Protein AF-A0A2R6I2U4-F1 (afdb_monomer)

Sequence (162 aa):
MGGIDPSDYDVDELRDLSDGEFPDAPFEHRVREQGFLWATPSDRRRLGIQDPTPEQRRRLTTLAGLDADSLEEKPYLEALPEEDGTVRDWLEYLSGEAGYEGTLDALERYRLLGWYTEAVESDLRGYMLAVERREGEGFGALDRTDHLLSLAYVARLAAADN

Nearest PDB structures (foldseek):
  6pmj-assembly1_C  TM=2.898E-01  e=6.807E+00  Escherichia coli S88

Secondary structure (DSSP, 8-state):
-PPPPTT---HHHHHHHHS----S--HHHHHHHHS--PPPHHHHHHTT--PPPHHHHHHHHHHHT--GGGGSSS-SBSSPPTT-HHHHHHHHHHHHHTHHHHHHHHHHHHHHTTSB-HHHHHHHHHHTTTS-----S-GGG--HHHHHHHHHHHHHHHHH--

Radius of gyration: 18.39 Å; Cα contacts (8 Å, |Δi|>4): 175; chains: 1; bounding box: 46×49×41 Å

Solvent-accessible surface area (backbone atoms only — not comparable to full-atom values): 9429 Å² total; per-residue (Å²): 137,84,78,82,62,88,83,72,66,52,69,65,59,58,46,49,66,70,57,61,75,72,65,94,61,54,69,74,54,50,31,71,73,65,68,78,61,61,50,48,80,72,47,35,65,71,70,73,53,79,78,75,50,73,67,54,46,50,51,46,25,59,75,71,73,47,60,79,65,45,70,68,58,78,55,35,22,72,60,77,47,85,91,51,67,64,59,54,55,52,52,51,50,40,24,70,61,10,2,39,69,12,31,55,53,43,48,54,52,42,34,37,66,26,49,26,35,72,67,34,49,54,51,54,56,56,55,51,72,77,47,80,86,37,87,52,78,20,49,83,55,56,49,74,65,54,54,54,52,51,49,48,51,46,34,52,43,32,57,63,63,103

pLDDT: mean 77.47, std 16.57, range [38.62, 96.88]

Foldseek 3Di:
DDDDDPVPPDVVVVVVVVPPDPDPPQPVVSCVVVVDDAQDPVSCVVLVADDDDLVLLQVLCVVLVHDSCCPVDFLSEEDFDPDDPLLVVLLLVQCVQAFLQLSLVVLVVCVSNRPYDPNRSVVSVVSSVVHDGDDGPHVVSDDNVNVSVSSSSSSVRSRNVD

Mean predicted aligned error: 11.25 Å

Structure (mmCIF, N/CA/C/O backbone):
data_AF-A0A2R6I2U4-F1
#
_entry.id   AF-A0A2R6I2U4-F1
#
loop_
_atom_site.group_PDB
_atom_site.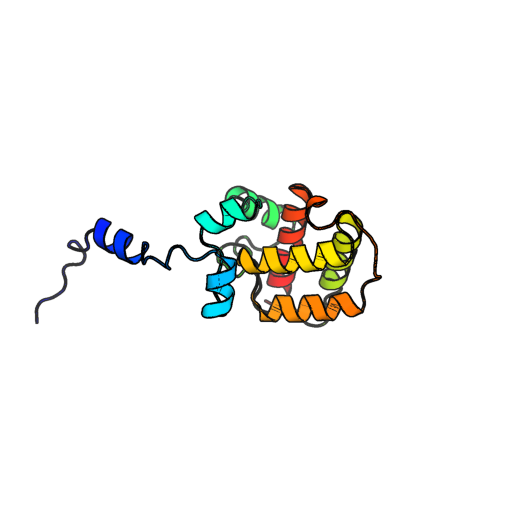id
_atom_site.type_symbol
_atom_site.label_atom_id
_atom_site.label_alt_id
_atom_site.label_comp_id
_atom_site.label_asym_id
_atom_site.label_entity_id
_atom_site.label_seq_id
_atom_site.pdbx_PDB_ins_code
_atom_site.Cartn_x
_atom_site.Cartn_y
_atom_site.Cartn_z
_atom_site.occupancy
_atom_site.B_iso_or_equiv
_atom_site.auth_seq_id
_atom_site.auth_comp_id
_atom_site.auth_asym_id
_atom_site.auth_atom_id
_atom_site.pdbx_PDB_model_num
ATOM 1 N N . MET A 1 1 ? -34.698 -32.570 22.670 1.00 38.62 1 MET A N 1
ATOM 2 C CA . MET A 1 1 ? -33.688 -31.504 22.529 1.00 38.62 1 MET A CA 1
ATOM 3 C C . MET A 1 1 ? -32.346 -32.138 22.845 1.00 38.62 1 MET A C 1
ATOM 5 O O . MET A 1 1 ? -32.062 -32.344 24.015 1.00 38.62 1 MET A O 1
ATOM 9 N N . GLY A 1 2 ? -31.618 -32.595 21.824 1.00 45.53 2 GLY A N 1
ATOM 10 C CA . GLY A 1 2 ? -30.258 -33.110 21.994 1.00 45.53 2 GLY A CA 1
ATOM 11 C C . GLY A 1 2 ? -29.303 -31.929 21.926 1.00 45.53 2 GLY A C 1
ATOM 12 O O . GLY A 1 2 ? -29.315 -31.215 20.927 1.00 45.53 2 GLY A O 1
ATOM 13 N N . GLY A 1 3 ? -28.582 -31.663 23.014 1.00 46.72 3 GLY A N 1
ATOM 14 C CA . GLY A 1 3 ? -27.509 -30.675 23.014 1.00 46.72 3 GLY A CA 1
ATOM 15 C C . GLY A 1 3 ? -26.368 -31.194 22.150 1.00 46.72 3 GLY A C 1
ATOM 16 O O . GLY A 1 3 ? -26.003 -32.360 22.272 1.00 46.72 3 GLY A O 1
ATOM 17 N N . ILE A 1 4 ? -25.857 -30.351 21.258 1.00 51.34 4 ILE A N 1
ATOM 18 C CA . ILE A 1 4 ? -24.616 -30.636 20.541 1.00 51.34 4 ILE A CA 1
ATOM 19 C C . ILE A 1 4 ? -23.493 -30.601 21.581 1.00 51.34 4 ILE A C 1
ATOM 21 O O . ILE A 1 4 ? -23.328 -29.591 22.268 1.00 51.34 4 ILE A O 1
ATOM 25 N N . ASP A 1 5 ? -22.791 -31.722 21.742 1.00 49.94 5 ASP A N 1
ATOM 26 C CA . ASP A 1 5 ? -21.585 -31.811 22.561 1.00 49.94 5 ASP A CA 1
ATOM 27 C C . ASP A 1 5 ? -20.465 -31.035 21.841 1.00 49.94 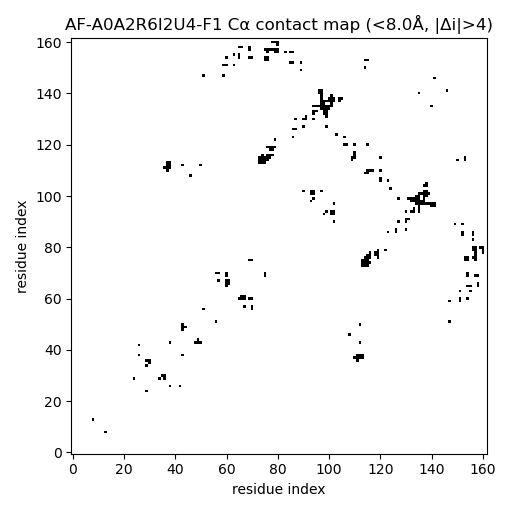5 ASP A C 1
ATOM 29 O O . ASP A 1 5 ? -20.155 -31.349 20.691 1.00 49.94 5 ASP A O 1
ATOM 33 N N . PRO A 1 6 ? -19.862 -30.003 22.458 1.00 52.25 6 PRO A N 1
ATOM 34 C CA . PRO A 1 6 ? -18.785 -29.224 21.844 1.00 52.25 6 PRO A CA 1
ATOM 35 C C . PRO A 1 6 ? -17.512 -30.032 21.549 1.00 52.25 6 PRO A C 1
ATOM 37 O O . PRO A 1 6 ? -16.617 -29.517 20.883 1.00 52.25 6 PRO A O 1
ATOM 40 N N . SER A 1 7 ? -17.409 -31.261 22.062 1.00 53.25 7 SER A N 1
ATOM 41 C CA . SER A 1 7 ? -16.224 -32.119 21.945 1.00 53.25 7 SER A CA 1
ATOM 42 C C . SER A 1 7 ? -16.299 -33.116 20.781 1.00 53.25 7 SER A C 1
ATOM 44 O O . SER A 1 7 ? -15.309 -33.792 20.520 1.00 53.25 7 SER A O 1
ATOM 46 N N . ASP A 1 8 ? -17.449 -33.207 20.103 1.00 50.53 8 ASP A N 1
ATOM 47 C CA . ASP A 1 8 ? -17.699 -34.104 18.957 1.00 50.53 8 ASP A CA 1
ATOM 48 C C . ASP A 1 8 ? -17.500 -33.401 17.599 1.00 50.53 8 ASP A C 1
ATOM 50 O O . ASP A 1 8 ? -17.794 -33.959 16.546 1.00 50.53 8 ASP A O 1
ATOM 54 N N . TYR A 1 9 ? -17.011 -32.157 17.607 1.00 54.41 9 TYR A N 1
ATOM 55 C CA . TYR A 1 9 ? -16.569 -31.500 16.381 1.00 54.41 9 TYR A CA 1
ATOM 56 C C . TYR A 1 9 ? -15.243 -32.118 15.944 1.00 54.41 9 TYR A C 1
ATOM 58 O O . TYR A 1 9 ? -14.187 -31.814 16.505 1.00 54.41 9 TYR A O 1
ATOM 66 N N . ASP A 1 10 ? -15.313 -32.997 14.948 1.00 56.00 10 ASP A N 1
ATOM 67 C CA . ASP A 1 10 ? -14.135 -33.599 14.345 1.00 56.00 10 ASP A CA 1
ATOM 68 C C . ASP A 1 10 ? -13.313 -32.507 13.640 1.00 56.00 10 ASP A C 1
ATOM 70 O O . ASP A 1 10 ? -13.818 -31.727 12.824 1.00 56.00 10 ASP A O 1
ATOM 74 N N . VAL A 1 11 ? -12.027 -32.407 13.982 1.00 56.81 11 VAL A N 1
ATOM 75 C CA . VAL A 1 11 ? -11.129 -31.374 13.434 1.00 56.81 11 VAL A CA 1
ATOM 76 C C . VAL A 1 11 ? -10.946 -31.577 11.927 1.00 56.81 11 VAL A C 1
ATOM 78 O O . VAL A 1 11 ? -10.688 -30.615 11.205 1.00 56.81 11 VAL A O 1
ATOM 81 N N . ASP A 1 12 ? -11.145 -32.807 11.447 1.00 49.62 12 ASP A N 1
ATOM 82 C CA . ASP A 1 12 ? -11.140 -33.138 10.027 1.00 49.62 12 ASP A CA 1
ATOM 83 C C . ASP A 1 12 ? -12.405 -32.641 9.293 1.00 49.62 12 ASP A C 1
ATOM 85 O O . ASP A 1 12 ? -12.275 -32.180 8.163 1.00 49.62 12 ASP A O 1
ATOM 89 N N . GLU A 1 13 ? -13.590 -32.589 9.925 1.00 51.44 13 GLU A N 1
ATOM 90 C CA . GLU A 1 13 ? -14.791 -31.955 9.329 1.00 51.44 13 GLU A CA 1
ATOM 91 C C . GLU A 1 13 ? -14.660 -30.424 9.264 1.00 51.44 13 GLU A C 1
ATOM 93 O O . GLU A 1 13 ? -15.069 -29.791 8.289 1.00 51.44 13 GLU A O 1
ATOM 98 N N . LEU A 1 14 ? -14.038 -29.800 10.273 1.00 53.00 14 LEU A N 1
ATOM 99 C CA . LEU A 1 14 ? -13.729 -28.364 10.231 1.00 53.00 14 LEU A CA 1
ATOM 100 C C . LEU 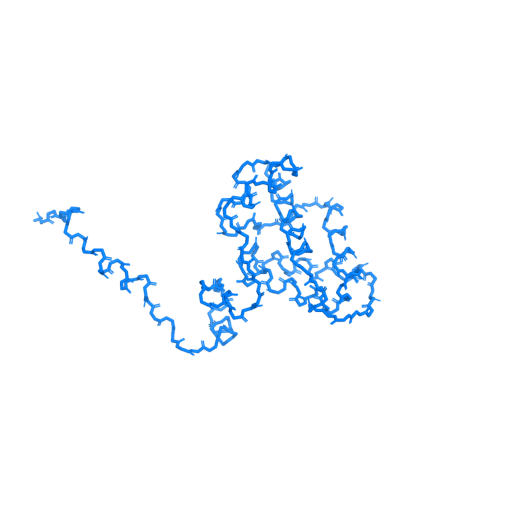A 1 14 ? -12.649 -28.040 9.187 1.00 53.00 14 LEU A C 1
ATOM 102 O O . LEU A 1 14 ? -12.653 -26.950 8.607 1.00 53.00 14 LEU A O 1
ATOM 106 N N . ARG A 1 15 ? -11.738 -28.984 8.918 1.00 54.03 15 ARG A N 1
ATOM 107 C CA . ARG A 1 15 ? -10.744 -28.868 7.848 1.00 54.03 15 ARG A CA 1
ATOM 108 C C . ARG A 1 15 ? -11.374 -29.050 6.470 1.00 54.03 15 ARG A C 1
ATOM 110 O O . ARG A 1 15 ? -11.040 -28.268 5.596 1.00 54.03 15 ARG A O 1
ATOM 117 N N . ASP A 1 16 ? -12.323 -29.968 6.315 1.00 43.09 16 ASP A N 1
ATOM 118 C CA . ASP A 1 16 ? -13.110 -30.183 5.090 1.00 43.09 16 ASP A CA 1
ATOM 119 C C . ASP A 1 16 ? -13.992 -28.965 4.742 1.00 43.09 16 ASP A C 1
ATOM 121 O O . ASP A 1 16 ? -14.049 -28.534 3.595 1.00 43.09 16 ASP A O 1
ATOM 125 N N . LEU A 1 17 ? -14.575 -28.297 5.746 1.00 48.62 17 LEU A N 1
ATOM 126 C CA . LEU A 1 17 ? -15.291 -27.022 5.561 1.00 48.62 17 LEU A CA 1
ATOM 127 C C . LEU A 1 17 ? -14.361 -25.833 5.257 1.00 48.62 17 LEU A C 1
ATOM 129 O O . LEU A 1 17 ? -14.794 -24.849 4.655 1.00 48.62 17 LEU A O 1
ATOM 133 N N . SER A 1 18 ? -13.088 -25.918 5.652 1.00 51.19 18 SER A N 1
ATOM 134 C CA . SER A 1 18 ? -12.043 -24.950 5.277 1.00 51.19 18 SER A CA 1
ATOM 135 C C . SER A 1 18 ? -11.447 -25.246 3.892 1.00 51.19 18 SER A C 1
ATOM 137 O O . SER A 1 18 ? -10.997 -24.325 3.212 1.00 51.19 18 SER A O 1
ATOM 139 N N . ASP A 1 19 ? -11.483 -26.515 3.476 1.00 46.69 19 ASP A N 1
ATOM 140 C CA . ASP A 1 19 ? -11.152 -27.048 2.148 1.00 46.69 19 ASP A CA 1
ATOM 141 C C . ASP A 1 19 ? -12.378 -27.057 1.220 1.00 46.69 19 ASP A C 1
ATOM 143 O O . ASP A 1 19 ? -12.409 -27.792 0.236 1.00 46.69 19 ASP A O 1
ATOM 147 N N . GLY A 1 20 ? -13.374 -26.200 1.491 1.00 41.38 20 GLY A N 1
ATOM 148 C CA . GLY A 1 20 ? -14.446 -25.878 0.559 1.00 41.38 20 GLY A CA 1
ATOM 149 C C . GLY A 1 20 ? -13.847 -25.503 -0.793 1.00 41.38 20 GLY A C 1
ATOM 150 O O . GLY A 1 20 ? -13.380 -24.382 -1.006 1.00 41.38 20 GLY A O 1
ATOM 151 N N . GLU A 1 21 ? -13.815 -26.499 -1.669 1.00 43.47 21 GLU A N 1
ATOM 152 C CA . GLU A 1 21 ? -13.140 -26.527 -2.949 1.00 43.47 21 GLU A CA 1
ATOM 153 C C . GLU A 1 21 ? -13.762 -25.466 -3.853 1.00 43.47 21 GLU A C 1
ATOM 155 O O . GLU A 1 21 ? -14.716 -25.697 -4.595 1.00 43.47 21 GLU A O 1
ATOM 160 N N . PHE A 1 22 ? -13.227 -24.249 -3.781 1.00 47.56 22 PHE A N 1
ATOM 161 C CA . PHE A 1 22 ? -13.359 -23.315 -4.879 1.00 47.56 22 PHE A CA 1
ATOM 162 C C . PHE A 1 22 ? -12.697 -24.009 -6.069 1.00 47.56 22 PHE A C 1
ATOM 164 O O . PHE A 1 22 ? -11.494 -24.275 -5.981 1.00 47.56 22 PHE A O 1
ATOM 171 N N . PRO A 1 23 ? -13.442 -24.313 -7.145 1.00 46.88 23 PRO A N 1
ATOM 172 C CA . PRO A 1 23 ? -12.977 -25.181 -8.219 1.00 46.88 23 PRO A CA 1
ATOM 173 C C . PRO A 1 23 ? -11.597 -24.738 -8.713 1.00 46.88 23 PRO A C 1
ATOM 175 O O . PRO A 1 23 ? -11.284 -23.546 -8.656 1.00 46.88 23 PRO A O 1
ATOM 178 N N . ASP A 1 24 ? -10.814 -25.686 -9.239 1.00 51.50 24 ASP A N 1
ATOM 179 C CA . ASP A 1 24 ? -9.482 -25.560 -9.877 1.00 51.50 24 ASP A CA 1
ATOM 180 C C . ASP A 1 24 ? -9.348 -24.463 -10.968 1.00 51.50 24 ASP A C 1
ATOM 182 O O . ASP A 1 24 ? -8.349 -24.377 -11.688 1.00 51.50 24 ASP A O 1
ATOM 186 N N . ALA A 1 25 ? -10.349 -23.603 -11.125 1.00 56.50 25 ALA A N 1
ATOM 187 C CA . ALA A 1 25 ? -10.301 -22.396 -11.916 1.00 56.50 25 ALA A CA 1
ATOM 188 C C . ALA A 1 25 ? -9.120 -21.498 -11.477 1.00 56.50 25 ALA A C 1
ATOM 190 O O . ALA A 1 25 ? -8.908 -21.276 -10.278 1.00 56.50 25 ALA A O 1
ATOM 191 N N . PRO A 1 26 ? -8.354 -20.942 -12.438 1.00 60.72 26 PRO A N 1
ATOM 192 C CA . PRO A 1 26 ? -7.309 -19.966 -12.157 1.00 60.72 26 PRO A CA 1
ATOM 193 C C . PRO A 1 26 ? -7.825 -18.851 -11.245 1.00 60.72 26 PRO A C 1
ATOM 195 O O . PRO A 1 26 ? -8.963 -18.410 -11.395 1.00 60.72 26 PRO A O 1
ATOM 198 N N . PHE A 1 27 ? -6.986 -18.365 -10.329 1.00 59.31 27 PHE A N 1
ATOM 199 C CA . PHE A 1 27 ? -7.350 -17.312 -9.375 1.00 59.31 27 PHE A CA 1
ATOM 200 C C . PHE A 1 27 ? -8.041 -16.113 -10.050 1.00 59.31 27 PHE A C 1
ATOM 202 O O . PHE A 1 27 ? -9.112 -15.694 -9.622 1.00 59.31 27 PHE A O 1
ATOM 209 N N . GLU A 1 28 ? -7.502 -15.656 -11.181 1.00 61.81 28 GLU A N 1
ATOM 210 C CA . GLU A 1 28 ? -8.076 -14.579 -11.999 1.00 61.81 28 GLU A CA 1
ATOM 211 C C . GLU A 1 28 ? -9.497 -14.874 -12.512 1.00 61.81 28 GLU A C 1
ATOM 213 O O . GLU A 1 28 ? -10.302 -13.963 -12.690 1.00 61.81 28 GLU A O 1
ATOM 218 N N . HIS A 1 29 ? -9.823 -16.144 -12.767 1.00 60.84 29 HIS A N 1
ATOM 219 C CA . HIS A 1 29 ? -11.158 -16.569 -13.187 1.00 60.84 29 HIS A CA 1
ATOM 220 C C . HIS A 1 29 ? -12.145 -16.499 -12.020 1.00 60.84 29 HIS A C 1
ATOM 222 O O . HIS A 1 29 ? -13.239 -15.964 -12.171 1.00 60.84 29 HIS A O 1
ATOM 228 N N . ARG A 1 30 ? -11.726 -16.947 -10.831 1.00 62.38 30 ARG A N 1
ATOM 229 C CA . ARG A 1 30 ? -12.562 -16.912 -9.621 1.00 62.38 30 ARG A CA 1
ATOM 230 C C . ARG A 1 30 ? -12.857 -15.486 -9.164 1.00 62.38 30 ARG A C 1
ATOM 232 O O . ARG A 1 30 ? -13.991 -15.187 -8.801 1.00 62.38 30 ARG A O 1
ATOM 239 N N . VAL A 1 31 ? -11.864 -14.597 -9.243 1.00 62.72 31 VAL A N 1
ATOM 240 C CA . VAL A 1 31 ? -12.039 -13.163 -8.957 1.00 62.72 31 VAL A CA 1
ATOM 241 C C . VAL A 1 31 ? -13.051 -12.534 -9.922 1.00 62.72 31 VAL A C 1
ATOM 243 O O . VAL A 1 31 ? -13.922 -11.795 -9.477 1.00 62.72 31 VAL A O 1
ATOM 246 N N . ARG A 1 32 ? -13.017 -12.876 -11.221 1.00 55.84 32 ARG A N 1
ATOM 247 C CA . ARG A 1 32 ? -14.023 -12.395 -12.191 1.00 55.84 32 ARG A CA 1
ATOM 248 C C . ARG A 1 32 ? -15.435 -12.913 -11.919 1.00 55.84 32 ARG A C 1
ATOM 250 O O . ARG A 1 32 ? -16.389 -12.192 -12.184 1.00 55.84 32 ARG A O 1
ATOM 257 N N . GLU A 1 33 ? -15.577 -14.149 -11.447 1.00 54.44 33 GLU A N 1
ATOM 258 C CA . GLU A 1 33 ? -16.890 -14.776 -11.244 1.00 54.44 33 GLU A CA 1
ATOM 259 C C . GLU A 1 33 ? -17.564 -14.372 -9.930 1.00 54.44 33 GLU A C 1
ATOM 261 O O . GLU A 1 33 ? -18.784 -14.231 -9.894 1.00 54.44 33 GLU A O 1
ATOM 266 N N . GLN A 1 34 ? -16.792 -14.187 -8.857 1.00 55.00 34 GLN A N 1
ATOM 267 C CA . GLN A 1 34 ? -17.336 -13.902 -7.524 1.00 55.00 34 GLN A CA 1
ATOM 268 C C . GLN A 1 34 ? -17.139 -12.448 -7.076 1.00 55.00 34 GLN A C 1
ATOM 270 O O . GLN A 1 34 ? -17.662 -12.054 -6.036 1.00 55.00 34 GLN A O 1
ATOM 275 N N . GLY A 1 35 ? -16.408 -11.639 -7.850 1.00 52.34 35 GLY A N 1
ATOM 276 C CA . GLY A 1 35 ? -16.108 -10.235 -7.560 1.00 52.34 35 GLY A CA 1
ATOM 277 C C . GLY A 1 35 ? -15.069 -10.067 -6.449 1.00 52.34 35 GLY A C 1
ATOM 278 O O . GLY A 1 35 ? -14.002 -9.501 -6.676 1.00 52.34 35 GLY A O 1
ATOM 279 N 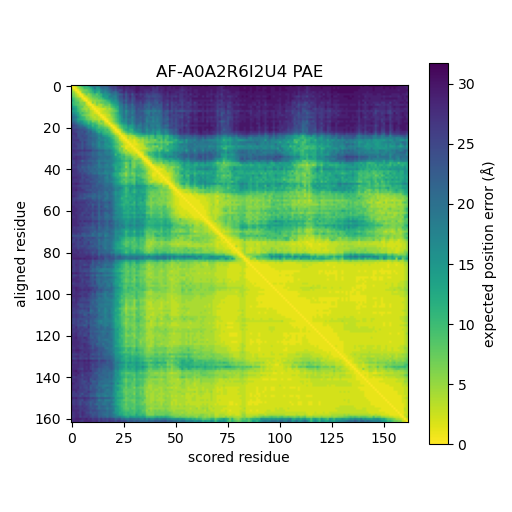N . PHE A 1 36 ? -15.335 -10.622 -5.263 1.00 50.97 36 PHE A N 1
ATOM 280 C CA . PHE A 1 36 ? -14.510 -10.432 -4.072 1.00 50.97 36 PHE A CA 1
ATOM 281 C C . PHE A 1 36 ? -14.020 -11.755 -3.481 1.00 50.97 36 PHE A C 1
ATOM 283 O O . PHE A 1 36 ? -14.736 -12.446 -2.759 1.00 50.97 36 PHE A O 1
ATOM 290 N N . LEU A 1 37 ? -12.761 -12.085 -3.769 1.00 61.31 37 LEU A N 1
ATOM 291 C CA . LEU A 1 37 ? -12.023 -13.167 -3.125 1.00 61.31 37 LEU A CA 1
ATOM 292 C C . LEU A 1 37 ? -10.594 -12.694 -2.869 1.00 61.31 37 LEU A C 1
ATOM 294 O O . LEU A 1 37 ? -9.885 -12.308 -3.799 1.00 61.31 37 LEU A O 1
ATOM 298 N N . TRP A 1 38 ? -10.150 -12.753 -1.616 1.00 68.31 38 TRP A N 1
ATOM 299 C CA . TRP A 1 38 ? -8.729 -12.608 -1.318 1.00 68.31 38 TRP A CA 1
ATOM 300 C C . TRP A 1 38 ? -7.985 -13.853 -1.788 1.00 68.31 38 TRP A C 1
ATOM 302 O O . TRP A 1 38 ? -8.493 -14.971 -1.690 1.00 68.31 38 TRP A O 1
ATOM 312 N N . ALA A 1 39 ? -6.751 -13.671 -2.251 1.00 69.75 39 ALA A N 1
ATOM 313 C CA . ALA A 1 39 ? -5.873 -14.773 -2.600 1.00 69.75 39 ALA A CA 1
ATOM 314 C C . ALA A 1 39 ? -5.772 -15.752 -1.422 1.00 69.75 39 ALA A C 1
ATOM 316 O O . ALA A 1 39 ? -5.388 -15.372 -0.305 1.00 69.75 39 ALA A O 1
ATOM 317 N N . THR A 1 40 ? -6.084 -17.023 -1.679 1.00 67.31 40 THR A N 1
ATOM 318 C CA . THR A 1 40 ? -5.821 -18.118 -0.736 1.00 67.31 40 THR A CA 1
ATOM 319 C C . THR A 1 40 ? -4.308 -18.265 -0.523 1.00 67.31 40 THR A C 1
ATOM 321 O O . THR A 1 40 ? -3.526 -17.822 -1.369 1.00 67.31 40 THR A O 1
ATOM 324 N N . PRO A 1 41 ? -3.830 -18.918 0.553 1.00 58.94 41 PRO A N 1
ATOM 325 C CA . PRO A 1 41 ? -2.396 -19.170 0.740 1.00 58.94 41 PRO A CA 1
ATOM 326 C C . PRO A 1 41 ? -1.704 -19.803 -0.486 1.00 58.94 41 PRO A C 1
ATOM 328 O O . PRO A 1 41 ? -0.545 -19.495 -0.778 1.00 58.94 41 PRO A O 1
ATOM 331 N N . SER A 1 42 ? -2.422 -20.642 -1.240 1.00 65.12 42 SER A N 1
ATOM 332 C CA . SER A 1 42 ? -1.956 -21.252 -2.492 1.00 65.12 42 SER A CA 1
ATOM 333 C C . SER A 1 42 ? -1.862 -20.252 -3.650 1.00 65.12 42 SER A C 1
ATOM 335 O O . SER A 1 42 ? -0.885 -20.283 -4.401 1.00 65.12 42 SER A O 1
ATOM 337 N N . ASP A 1 43 ? -2.821 -19.331 -3.772 1.00 67.50 43 ASP A N 1
ATOM 338 C CA . ASP A 1 43 ? -2.809 -18.265 -4.784 1.00 67.50 43 ASP A CA 1
ATOM 339 C C . ASP A 1 43 ? -1.669 -17.271 -4.532 1.00 67.50 43 ASP A C 1
ATOM 341 O O . ASP A 1 43 ? -0.953 -16.894 -5.459 1.00 67.50 43 ASP A O 1
ATOM 345 N N . ARG A 1 44 ? -1.408 -16.926 -3.264 1.00 68.12 44 ARG A N 1
ATOM 346 C CA . ARG A 1 44 ? -0.304 -16.025 -2.878 1.00 68.12 44 ARG A CA 1
ATOM 347 C C . ARG A 1 44 ? 1.056 -16.563 -3.305 1.00 68.12 44 ARG A C 1
ATOM 349 O O . ARG A 1 44 ? 1.889 -15.818 -3.812 1.00 68.12 44 ARG A O 1
ATOM 356 N N . ARG A 1 45 ? 1.263 -17.881 -3.188 1.00 64.38 45 ARG A N 1
ATOM 357 C CA . ARG A 1 45 ? 2.486 -18.538 -3.674 1.00 64.38 45 ARG A CA 1
ATOM 358 C C . ARG A 1 45 ? 2.656 -18.390 -5.192 1.00 64.38 45 ARG A C 1
ATOM 360 O O . ARG A 1 45 ? 3.789 -18.310 -5.656 1.00 64.38 45 ARG A O 1
ATOM 367 N N . ARG A 1 46 ? 1.560 -18.350 -5.958 1.00 66.38 46 ARG A N 1
ATOM 368 C CA . ARG A 1 46 ? 1.574 -18.183 -7.424 1.00 66.38 46 ARG A CA 1
ATOM 369 C C . ARG A 1 46 ? 1.788 -16.731 -7.854 1.00 66.38 46 ARG A C 1
ATOM 371 O O . ARG A 1 46 ? 2.408 -16.510 -8.885 1.00 66.38 46 ARG A O 1
ATOM 378 N N . LEU A 1 47 ? 1.335 -15.763 -7.054 1.00 65.56 47 LE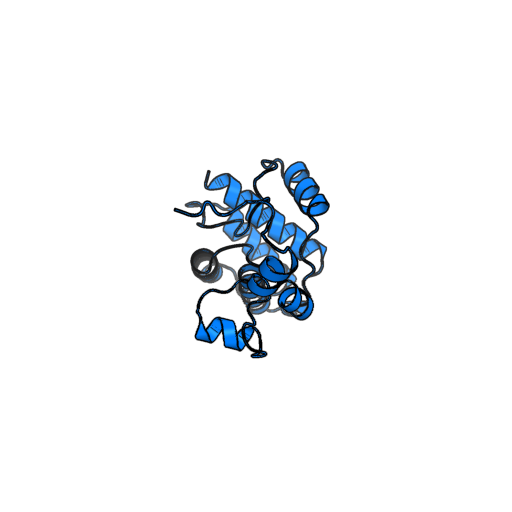U A N 1
ATOM 379 C CA . LEU A 1 47 ? 1.529 -14.329 -7.307 1.00 65.56 47 LEU A CA 1
ATOM 380 C C . LEU A 1 47 ? 2.989 -13.869 -7.143 1.00 65.56 47 LEU A C 1
ATOM 382 O O . LEU A 1 47 ? 3.313 -12.743 -7.502 1.00 65.56 47 LEU A O 1
ATOM 386 N N . GLY A 1 48 ? 3.873 -14.718 -6.604 1.00 64.19 48 GLY A N 1
ATOM 387 C CA . GLY A 1 48 ? 5.300 -14.411 -6.452 1.00 64.19 48 GLY A CA 1
ATOM 388 C C . GLY A 1 48 ? 5.620 -13.439 -5.312 1.00 64.19 48 GLY A C 1
ATOM 389 O O . GLY A 1 48 ? 6.791 -13.162 -5.068 1.00 64.19 48 GLY A O 1
ATOM 390 N N . ILE A 1 49 ? 4.609 -12.979 -4.572 1.00 65.31 49 ILE A N 1
ATOM 391 C CA . ILE A 1 49 ? 4.770 -12.091 -3.421 1.00 65.31 49 ILE A CA 1
ATOM 392 C C . ILE A 1 49 ? 4.677 -12.926 -2.145 1.00 65.31 49 ILE A C 1
ATOM 394 O O . ILE A 1 49 ? 3.665 -13.575 -1.869 1.00 65.31 49 ILE A O 1
ATOM 398 N N . GLN A 1 50 ? 5.741 -12.916 -1.344 1.00 66.44 50 GLN A N 1
ATOM 399 C CA . GLN A 1 50 ? 5.709 -13.535 -0.023 1.00 66.44 50 GLN A CA 1
ATOM 400 C C . GLN A 1 50 ? 4.994 -12.603 0.951 1.00 66.44 50 GLN A C 1
ATOM 402 O O . GLN A 1 50 ? 5.512 -11.535 1.274 1.00 66.44 50 GLN A O 1
ATOM 407 N N . ASP A 1 51 ? 3.828 -13.031 1.440 1.00 67.06 51 ASP A N 1
ATOM 408 C CA . ASP A 1 51 ? 3.141 -12.347 2.536 1.00 67.06 51 ASP A CA 1
ATOM 409 C C . ASP A 1 51 ? 4.122 -12.184 3.719 1.00 67.06 51 ASP A C 1
ATOM 411 O O . ASP A 1 51 ? 4.731 -13.175 4.149 1.00 67.06 51 ASP A O 1
ATOM 415 N N . PRO A 1 52 ? 4.301 -10.967 4.258 1.00 73.50 52 PRO A N 1
ATOM 416 C CA . PRO A 1 52 ? 5.197 -10.762 5.384 1.00 73.50 52 PRO A CA 1
ATOM 417 C C . PRO A 1 52 ? 4.724 -11.545 6.606 1.00 73.50 52 PRO A C 1
ATOM 419 O O . PRO A 1 52 ? 3.533 -11.567 6.946 1.00 73.50 52 PRO A O 1
ATOM 422 N N . THR A 1 53 ? 5.679 -12.191 7.280 1.00 79.38 53 THR A N 1
ATOM 423 C CA . THR A 1 53 ? 5.388 -13.009 8.461 1.00 79.38 53 THR A CA 1
ATOM 424 C C . THR A 1 53 ? 4.815 -12.144 9.589 1.00 79.38 53 THR A C 1
ATOM 426 O O . THR A 1 53 ? 5.091 -10.942 9.639 1.00 79.38 53 THR A O 1
ATOM 429 N N . PRO A 1 54 ? 4.062 -12.719 10.545 1.00 77.50 54 PRO A N 1
ATOM 430 C CA . PRO A 1 54 ? 3.552 -11.963 11.692 1.00 77.50 54 PRO A CA 1
ATOM 431 C C . PRO A 1 54 ? 4.647 -11.196 12.450 1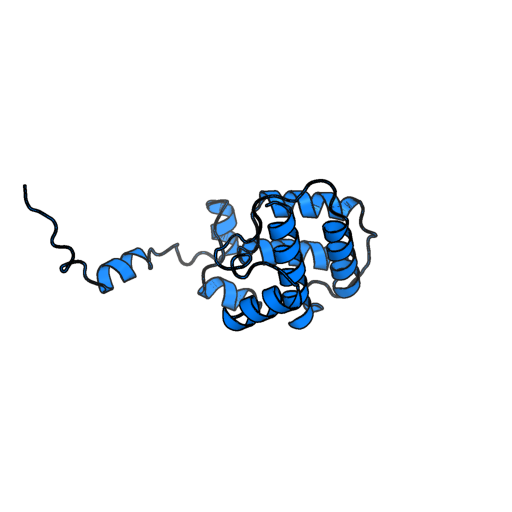.00 77.50 54 PRO A C 1
ATOM 433 O O . PRO A 1 54 ? 4.436 -10.066 12.878 1.00 77.50 54 PRO A O 1
ATOM 436 N N . GLU A 1 55 ? 5.848 -11.770 12.560 1.00 79.62 55 GLU A N 1
ATOM 437 C CA . GLU A 1 55 ? 7.001 -11.096 13.161 1.00 79.62 55 GLU A CA 1
ATOM 438 C C . GLU A 1 55 ? 7.467 -9.890 12.330 1.00 79.62 55 GLU A C 1
ATOM 440 O O . GLU A 1 55 ? 7.769 -8.837 12.887 1.00 79.62 55 GLU A O 1
ATOM 445 N N . GLN A 1 56 ? 7.498 -10.015 11.000 1.00 80.00 56 GLN A N 1
ATOM 446 C CA . GLN A 1 56 ? 7.839 -8.903 10.112 1.00 80.00 56 GLN A CA 1
ATOM 447 C C . GLN A 1 56 ? 6.811 -7.778 10.198 1.00 80.00 56 GLN A C 1
ATOM 449 O O . GLN A 1 56 ? 7.211 -6.621 10.279 1.00 80.00 56 GLN A O 1
ATOM 454 N N . ARG A 1 57 ? 5.514 -8.108 10.256 1.00 82.25 57 ARG A N 1
ATOM 455 C CA . ARG A 1 57 ? 4.447 -7.113 10.438 1.00 82.25 57 ARG A CA 1
ATOM 456 C C . ARG A 1 57 ? 4.597 -6.374 11.768 1.00 82.25 57 ARG A C 1
ATOM 458 O O . ARG A 1 57 ? 4.623 -5.151 11.766 1.00 82.25 57 ARG A O 1
ATOM 465 N N . ARG A 1 58 ? 4.836 -7.093 12.874 1.00 80.12 58 ARG A N 1
ATOM 466 C CA . ARG A 1 58 ? 5.098 -6.487 14.197 1.00 80.12 58 ARG A CA 1
ATOM 467 C C . ARG A 1 58 ? 6.332 -5.583 14.214 1.00 80.12 58 ARG A C 1
ATOM 469 O O . ARG A 1 58 ? 6.331 -4.537 14.858 1.00 80.12 58 ARG A O 1
ATOM 476 N N . ARG A 1 59 ? 7.409 -5.974 13.524 1.00 80.50 59 ARG A N 1
ATOM 477 C CA . ARG A 1 59 ? 8.607 -5.126 13.401 1.00 80.50 59 ARG A CA 1
ATOM 478 C C . ARG A 1 59 ? 8.322 -3.872 12.577 1.00 80.50 59 ARG A C 1
ATOM 480 O O . ARG A 1 59 ? 8.778 -2.803 12.964 1.00 80.50 59 ARG A O 1
ATOM 487 N N . LEU A 1 60 ? 7.579 -3.998 11.476 1.00 81.81 60 LEU A N 1
ATOM 488 C CA . LEU A 1 60 ? 7.184 -2.868 10.634 1.00 81.81 60 LEU A CA 1
ATOM 489 C C . LEU A 1 60 ? 6.330 -1.861 11.407 1.00 81.81 60 LEU A C 1
ATOM 491 O O . LEU A 1 60 ? 6.679 -0.686 11.406 1.00 81.81 60 LEU A O 1
ATOM 495 N N . THR A 1 61 ? 5.287 -2.308 12.115 1.00 79.75 61 THR A N 1
ATOM 496 C CA . THR A 1 61 ? 4.441 -1.409 12.922 1.00 79.75 61 THR A CA 1
ATOM 497 C C . THR A 1 61 ? 5.255 -0.700 14.000 1.00 79.75 61 THR A C 1
ATOM 499 O O . THR A 1 61 ? 5.182 0.519 14.117 1.00 79.75 61 THR A O 1
ATOM 502 N N . THR A 1 62 ? 6.141 -1.424 14.694 1.00 82.88 62 THR A N 1
ATOM 503 C CA . THR A 1 62 ? 7.048 -0.833 15.695 1.00 82.88 62 THR A CA 1
ATOM 504 C C . THR A 1 62 ? 7.959 0.242 15.091 1.00 82.88 62 THR A C 1
ATOM 506 O O . THR A 1 62 ? 8.106 1.318 15.665 1.00 82.88 62 THR A O 1
ATOM 509 N N . LEU A 1 63 ? 8.587 -0.031 13.941 1.00 79.25 63 LEU A N 1
ATOM 510 C CA . LEU A 1 63 ? 9.494 0.916 13.278 1.00 79.25 63 LEU A CA 1
ATOM 511 C C . LEU A 1 63 ? 8.760 2.137 12.718 1.00 79.25 63 LEU A C 1
ATOM 513 O O . LEU A 1 63 ? 9.306 3.237 12.741 1.00 79.25 63 LEU A O 1
ATOM 517 N N . ALA A 1 64 ? 7.537 1.942 12.228 1.00 72.25 64 ALA A N 1
ATOM 518 C CA . ALA A 1 64 ? 6.684 3.003 11.712 1.00 72.25 64 ALA A CA 1
ATOM 519 C C . ALA A 1 64 ? 5.980 3.809 12.823 1.00 72.25 64 ALA A C 1
ATOM 521 O O . ALA A 1 64 ? 5.362 4.829 12.523 1.00 72.25 64 ALA A O 1
ATOM 522 N N . GLY A 1 65 ? 6.086 3.382 14.089 1.00 77.44 65 GLY A N 1
ATOM 523 C CA . GLY A 1 65 ? 5.418 4.019 15.227 1.00 77.44 65 GLY A CA 1
ATOM 524 C C . GLY A 1 65 ? 3.897 3.847 15.219 1.00 77.44 65 GLY A C 1
ATOM 525 O O . GLY A 1 65 ? 3.194 4.727 15.703 1.00 77.44 65 GLY A O 1
ATOM 526 N N . LEU A 1 66 ? 3.410 2.752 14.634 1.00 78.12 66 LEU A N 1
ATOM 527 C CA . LEU A 1 66 ? 1.992 2.413 14.511 1.00 78.12 66 LEU A CA 1
ATOM 528 C C . LEU A 1 66 ? 1.558 1.468 15.634 1.00 78.12 66 LEU A C 1
ATOM 530 O O . LEU A 1 66 ? 2.395 0.796 16.249 1.00 78.12 66 LEU A O 1
ATOM 534 N N . ASP A 1 67 ? 0.249 1.373 15.855 1.00 75.00 67 ASP A N 1
ATOM 535 C CA . ASP A 1 67 ? -0.310 0.414 16.800 1.00 75.00 67 ASP A CA 1
ATOM 536 C C . ASP A 1 67 ? 0.006 -1.029 16.381 1.00 75.00 67 ASP A C 1
ATOM 538 O O . ASP A 1 67 ? 0.122 -1.372 15.199 1.00 75.00 67 ASP A O 1
ATOM 542 N N . ALA A 1 68 ? 0.182 -1.902 17.377 1.00 68.81 68 ALA A N 1
ATOM 543 C CA . ALA A 1 68 ? 0.528 -3.304 17.139 1.00 68.81 68 ALA A CA 1
ATOM 544 C C . ALA A 1 68 ? -0.551 -4.040 16.324 1.00 68.81 68 ALA A C 1
ATOM 546 O O . ALA A 1 68 ? -0.224 -4.979 15.591 1.00 68.81 68 ALA A O 1
ATOM 547 N N . ASP A 1 69 ? -1.787 -3.552 16.419 1.00 70.12 69 ASP A N 1
ATOM 548 C CA . ASP A 1 69 ? -2.983 -4.177 15.868 1.00 70.12 69 ASP A CA 1
ATOM 549 C C . ASP A 1 69 ? -3.275 -3.705 14.429 1.00 70.12 69 ASP A C 1
ATOM 551 O O . ASP A 1 69 ? -4.035 -4.351 13.712 1.00 70.12 69 ASP A O 1
ATOM 555 N N . SER A 1 70 ? -2.590 -2.658 13.932 1.00 72.56 70 SER A N 1
ATOM 556 C CA . SER A 1 70 ? -2.812 -2.089 12.586 1.00 72.56 70 SER A CA 1
ATOM 557 C C . SER A 1 70 ? -2.573 -3.073 11.428 1.00 72.56 70 SER A C 1
ATOM 559 O O . SER A 1 70 ? -2.937 -2.785 10.294 1.00 72.56 70 SER A O 1
ATOM 561 N N . LEU A 1 71 ? -1.927 -4.219 11.680 1.00 81.94 71 LEU A N 1
ATOM 562 C CA . LEU A 1 71 ? -1.669 -5.282 10.697 1.00 81.94 71 LEU A CA 1
ATOM 563 C C . LEU A 1 71 ? -2.051 -6.687 11.217 1.00 81.94 71 LEU A C 1
ATOM 565 O O . LEU A 1 71 ? -1.456 -7.697 10.791 1.00 81.94 71 LEU A O 1
ATOM 569 N N . GLU A 1 72 ? -2.992 -6.774 12.163 1.00 75.38 72 GLU A N 1
ATOM 570 C CA . GLU A 1 72 ? -3.453 -8.056 12.712 1.00 75.38 72 GLU A CA 1
ATOM 571 C C . GLU A 1 72 ? -4.384 -8.801 11.753 1.00 75.38 72 GLU A C 1
ATOM 573 O O . GLU A 1 72 ? -4.048 -9.920 11.343 1.00 75.38 72 GLU A O 1
ATOM 578 N N . GLU A 1 73 ? -5.481 -8.172 11.330 1.00 78.12 73 GLU A N 1
ATOM 579 C CA . GLU A 1 73 ? -6.502 -8.780 10.470 1.00 78.12 73 GLU A CA 1
ATOM 580 C C . GLU A 1 73 ? -6.572 -8.098 9.100 1.00 78.12 73 GLU A C 1
ATOM 582 O O . GLU A 1 73 ? -6.348 -6.900 8.968 1.00 78.12 73 GLU A O 1
ATOM 587 N N . LYS A 1 74 ? -6.813 -8.896 8.053 1.00 80.31 74 LYS A N 1
ATOM 588 C CA . LYS A 1 74 ? -7.002 -8.403 6.682 1.00 80.31 74 LYS A CA 1
ATOM 589 C C . LYS A 1 74 ? -8.505 -8.202 6.418 1.00 80.31 74 LYS A C 1
ATOM 591 O O . LYS A 1 74 ? -9.272 -9.070 6.834 1.00 80.31 74 LYS A O 1
ATOM 596 N N . PRO A 1 75 ? -8.912 -7.183 5.638 1.00 82.56 75 PRO A N 1
ATOM 597 C CA . PRO A 1 75 ? -8.069 -6.164 5.004 1.00 82.56 75 PRO A CA 1
ATOM 598 C C . PRO A 1 75 ? -7.463 -5.193 6.022 1.00 82.56 75 PRO A C 1
ATOM 600 O O . PRO A 1 75 ? -8.097 -4.855 7.007 1.00 82.56 75 PRO A O 1
ATOM 603 N N . TYR A 1 76 ? -6.229 -4.746 5.779 1.00 84.69 76 TYR A N 1
ATOM 604 C CA . TYR A 1 76 ? -5.566 -3.800 6.683 1.00 84.69 76 TYR A CA 1
ATOM 605 C C . TYR A 1 76 ? -6.110 -2.379 6.537 1.00 84.69 76 TYR A C 1
ATOM 607 O O . TYR A 1 76 ? -6.001 -1.590 7.462 1.00 84.69 76 TYR A O 1
ATOM 615 N N . LEU A 1 77 ? -6.655 -2.049 5.366 1.00 88.00 77 LEU A N 1
ATOM 616 C CA . LEU A 1 77 ? -7.151 -0.722 5.025 1.00 88.00 77 LEU A CA 1
ATOM 617 C C . LEU A 1 77 ? -8.481 -0.856 4.278 1.00 88.00 77 LEU A C 1
ATOM 619 O O . LEU A 1 77 ? -8.547 -1.452 3.196 1.00 88.00 77 LEU A O 1
ATOM 623 N N . GLU A 1 78 ? -9.545 -0.328 4.876 1.00 89.31 78 GLU A N 1
ATOM 624 C CA . GLU A 1 78 ? -10.913 -0.450 4.359 1.00 89.31 78 GLU A CA 1
ATOM 625 C C . GLU A 1 78 ? -11.400 0.800 3.627 1.00 89.31 78 GLU A C 1
ATOM 627 O O . GLU A 1 78 ? -12.156 0.668 2.660 1.00 89.31 78 GLU A O 1
ATOM 632 N N . ALA A 1 79 ? -10.910 1.971 4.031 1.00 89.38 79 ALA A N 1
ATOM 633 C CA . ALA A 1 79 ? -11.154 3.268 3.415 1.00 89.38 79 ALA A CA 1
ATOM 634 C C . ALA A 1 79 ? -9.850 4.079 3.370 1.00 89.38 79 ALA A C 1
ATOM 636 O O . ALA A 1 79 ? -8.944 3.843 4.166 1.00 89.38 79 ALA A O 1
ATOM 637 N N . LEU A 1 80 ? -9.729 5.009 2.418 1.00 89.00 80 LEU A N 1
ATOM 638 C CA . LEU A 1 80 ? -8.630 5.973 2.436 1.00 89.00 80 LEU A CA 1
ATOM 639 C C . LEU A 1 80 ? -8.995 7.159 3.337 1.00 89.00 80 LEU A C 1
ATOM 641 O O . LEU A 1 80 ? -10.093 7.698 3.183 1.00 89.00 80 LEU A O 1
ATOM 645 N N . PRO A 1 81 ? -8.073 7.619 4.200 1.00 85.56 81 PRO A N 1
ATOM 646 C CA . PRO A 1 81 ? -8.280 8.848 4.953 1.00 85.56 81 PRO A CA 1
ATOM 647 C C . PRO A 1 81 ? -8.402 10.052 4.004 1.00 85.56 81 PRO A C 1
ATOM 649 O O . PRO A 1 81 ? -7.713 10.135 2.979 1.00 85.56 81 PRO A O 1
ATOM 652 N N . GLU A 1 82 ? -9.270 11.008 4.348 1.00 77.06 82 GLU A N 1
ATOM 653 C CA . GLU A 1 82 ? -9.427 12.244 3.575 1.00 77.06 82 GLU A CA 1
ATOM 654 C C . GLU A 1 82 ? -8.134 13.085 3.610 1.00 77.06 82 GLU A C 1
ATOM 656 O O . GLU A 1 82 ? -7.566 13.341 4.668 1.00 77.06 82 GLU A O 1
ATOM 661 N N . GLU A 1 83 ? -7.687 13.548 2.437 1.00 64.38 83 GLU A N 1
ATOM 662 C CA . GLU A 1 83 ? -6.550 14.470 2.263 1.00 64.38 83 GLU A CA 1
ATOM 663 C C . GLU A 1 83 ? -5.215 14.048 2.915 1.00 64.38 83 GLU A C 1
ATOM 665 O O . GLU A 1 83 ? -4.487 14.882 3.459 1.00 64.38 83 GLU A O 1
ATOM 670 N N . ASP A 1 84 ? -4.814 12.779 2.793 1.00 71.00 84 ASP A N 1
ATOM 671 C CA . ASP A 1 84 ? -3.479 12.359 3.233 1.00 71.00 84 ASP A CA 1
ATOM 672 C C . ASP A 1 84 ? -2.427 12.468 2.109 1.00 71.00 84 ASP A C 1
ATOM 674 O O . ASP A 1 84 ? -2.430 11.719 1.126 1.00 71.00 84 ASP A O 1
ATOM 678 N N . GLY A 1 85 ? -1.462 13.382 2.280 1.00 83.81 85 GLY A N 1
ATOM 679 C CA . GLY A 1 85 ? -0.283 13.494 1.410 1.00 83.81 85 GLY A CA 1
ATOM 680 C C . GLY A 1 85 ? 0.523 12.191 1.307 1.00 83.81 85 GLY A C 1
ATOM 681 O O . GLY A 1 85 ? 1.153 11.947 0.280 1.00 83.81 85 GLY A O 1
ATOM 682 N N . THR A 1 86 ? 0.414 11.316 2.311 1.00 90.06 86 THR A N 1
ATOM 683 C CA . THR A 1 86 ? 1.014 9.977 2.352 1.00 90.06 86 THR A CA 1
ATOM 684 C C . THR A 1 86 ? 0.574 9.110 1.170 1.00 90.06 86 THR A C 1
ATOM 686 O O . THR A 1 86 ? 1.397 8.364 0.642 1.00 90.06 86 THR A O 1
ATOM 689 N N . VAL A 1 87 ? -0.687 9.211 0.717 1.00 93.25 87 VAL A N 1
ATOM 690 C CA . VAL A 1 87 ? -1.174 8.442 -0.446 1.00 93.25 87 VAL A CA 1
ATOM 691 C C . VAL A 1 87 ? -0.380 8.818 -1.690 1.00 93.25 87 VAL A C 1
ATOM 693 O O . VAL A 1 87 ? 0.118 7.949 -2.404 1.00 93.25 87 VAL A O 1
ATOM 696 N N . ARG A 1 88 ? -0.222 10.122 -1.937 1.00 92.19 88 ARG A N 1
ATOM 697 C CA . ARG A 1 88 ? 0.537 10.611 -3.090 1.00 92.19 88 ARG A CA 1
ATOM 698 C C . ARG A 1 88 ? 2.005 10.214 -2.985 1.00 92.19 88 ARG A C 1
ATOM 700 O O . ARG A 1 88 ? 2.538 9.689 -3.955 1.00 92.19 88 ARG A O 1
ATOM 707 N N . ASP A 1 89 ? 2.627 10.420 -1.827 1.00 93.38 89 ASP A N 1
ATOM 708 C CA . ASP A 1 89 ? 4.042 10.097 -1.618 1.00 93.38 89 ASP A CA 1
ATOM 709 C C . ASP A 1 89 ? 4.314 8.603 -1.874 1.00 93.38 89 ASP A C 1
ATOM 711 O O . ASP A 1 89 ? 5.302 8.245 -2.517 1.00 93.38 89 ASP A O 1
ATOM 715 N N . TRP A 1 90 ? 3.405 7.726 -1.435 1.00 95.94 90 TRP A N 1
ATOM 716 C CA . TRP A 1 90 ? 3.487 6.291 -1.698 1.00 95.94 90 TRP A CA 1
ATOM 717 C C . TRP A 1 90 ? 3.391 5.958 -3.194 1.00 95.94 90 TRP A C 1
ATOM 719 O O . TRP A 1 90 ? 4.203 5.186 -3.710 1.00 95.94 90 TRP A O 1
ATOM 729 N N . LEU A 1 91 ? 2.425 6.546 -3.905 1.00 95.81 91 LEU A N 1
ATOM 730 C CA . LEU A 1 91 ? 2.228 6.300 -5.337 1.00 95.81 91 LEU A CA 1
ATOM 731 C C . LEU A 1 91 ? 3.360 6.879 -6.197 1.00 95.81 91 LEU A C 1
ATOM 733 O O . LEU A 1 91 ? 3.758 6.260 -7.185 1.00 95.81 91 LEU A O 1
ATOM 737 N N . GLU A 1 92 ? 3.908 8.035 -5.822 1.00 94.56 92 GLU A N 1
ATOM 738 C CA . GLU A 1 92 ? 5.071 8.635 -6.482 1.00 94.56 92 GLU A CA 1
ATOM 739 C C . GLU A 1 92 ? 6.320 7.772 -6.321 1.00 94.56 92 GLU A C 1
ATOM 741 O O . GLU A 1 92 ? 7.065 7.595 -7.288 1.00 94.56 92 GLU A O 1
ATOM 746 N N . TYR A 1 93 ? 6.523 7.213 -5.125 1.00 95.56 93 TYR A N 1
ATOM 747 C CA . TYR A 1 93 ? 7.581 6.247 -4.862 1.00 95.56 93 TYR A CA 1
ATOM 748 C C . TYR A 1 93 ? 7.417 4.997 -5.737 1.00 95.56 93 TYR A C 1
ATOM 750 O O . TYR A 1 93 ? 8.320 4.681 -6.511 1.00 95.56 93 TYR A O 1
ATOM 758 N N . LEU A 1 94 ? 6.248 4.343 -5.710 1.00 96.06 94 LEU A N 1
ATOM 759 C CA . LEU A 1 94 ? 5.994 3.160 -6.540 1.00 96.06 94 LEU A CA 1
ATOM 760 C C . LEU A 1 94 ? 6.193 3.458 -8.029 1.00 96.06 94 LEU A C 1
ATOM 762 O O . LEU A 1 94 ? 6.814 2.673 -8.741 1.00 96.06 94 LEU A O 1
ATOM 766 N N . SER A 1 95 ? 5.713 4.613 -8.499 1.00 95.56 95 SER A N 1
ATOM 767 C CA . SER A 1 95 ? 5.879 5.016 -9.896 1.00 95.56 95 SER A CA 1
ATOM 768 C C . SER A 1 95 ? 7.323 5.369 -10.250 1.00 95.56 95 SER A C 1
ATOM 770 O O . SER A 1 95 ? 7.655 5.365 -11.435 1.00 95.56 95 SER A O 1
ATOM 772 N N . GLY A 1 96 ? 8.162 5.723 -9.276 1.00 95.44 96 GLY A N 1
ATOM 773 C CA . GLY A 1 96 ? 9.599 5.906 -9.463 1.00 95.44 96 GLY A CA 1
ATOM 774 C C . GLY A 1 96 ? 10.327 4.580 -9.676 1.00 95.44 96 GLY A C 1
ATOM 775 O O . GLY A 1 96 ? 11.165 4.501 -10.569 1.00 95.44 96 GLY A O 1
ATOM 776 N N . GLU A 1 97 ? 9.958 3.548 -8.916 1.00 95.50 97 GLU A N 1
ATOM 777 C CA . GLU A 1 97 ? 10.607 2.231 -8.972 1.00 95.50 97 GLU A CA 1
ATOM 778 C C . GLU A 1 97 ? 10.072 1.351 -10.118 1.00 95.50 97 GLU A C 1
ATOM 780 O O . GLU A 1 97 ? 10.840 0.765 -10.878 1.00 95.50 97 GLU A O 1
ATOM 785 N N . ALA A 1 98 ? 8.749 1.274 -10.289 1.00 95.00 98 ALA A N 1
ATOM 786 C CA . ALA A 1 98 ? 8.099 0.350 -11.227 1.00 95.00 98 ALA A CA 1
ATOM 787 C C . ALA A 1 98 ? 7.556 1.016 -12.504 1.00 95.00 98 ALA A C 1
ATOM 789 O O . ALA A 1 98 ? 7.154 0.325 -13.447 1.00 95.00 98 ALA A O 1
ATOM 790 N N . GLY A 1 99 ? 7.524 2.350 -12.554 1.00 96.25 99 GLY A N 1
ATOM 791 C CA . GLY A 1 99 ? 6.803 3.100 -13.584 1.00 96.25 99 GLY A CA 1
ATOM 792 C C . GLY A 1 99 ? 5.283 3.092 -13.377 1.00 96.25 99 GLY A C 1
ATOM 793 O O . GLY A 1 99 ? 4.749 2.405 -12.512 1.00 96.25 99 GLY A O 1
ATOM 794 N N . TYR A 1 100 ? 4.564 3.858 -14.198 1.00 95.50 100 TYR A N 1
ATOM 795 C CA . TYR A 1 100 ? 3.127 4.098 -14.026 1.00 95.50 100 TYR A CA 1
ATOM 796 C C . TYR A 1 100 ? 2.284 2.818 -14.108 1.00 95.50 100 TYR A C 1
ATOM 798 O O . TYR A 1 100 ? 1.492 2.528 -13.214 1.00 95.50 100 TYR A O 1
ATOM 806 N N . GLU A 1 101 ? 2.477 2.036 -15.172 1.00 95.12 101 GLU A N 1
ATOM 807 C CA . GLU A 1 101 ? 1.762 0.770 -15.374 1.00 95.12 101 GLU A CA 1
ATOM 808 C C . GLU A 1 101 ? 2.182 -0.268 -14.324 1.00 95.12 101 GLU A C 1
ATOM 810 O O . GLU A 1 101 ? 1.336 -0.975 -13.788 1.00 95.12 101 GLU A O 1
ATOM 815 N N . GLY A 1 102 ? 3.469 -0.299 -13.953 1.00 94.81 102 GLY A N 1
ATOM 816 C CA . GLY A 1 102 ? 3.978 -1.172 -12.894 1.00 94.81 102 GLY A CA 1
ATOM 817 C C . GLY A 1 102 ? 3.351 -0.888 -11.530 1.00 94.81 102 GLY A C 1
ATOM 818 O O . GLY A 1 102 ? 3.048 -1.825 -10.791 1.00 94.81 102 GLY A O 1
ATOM 819 N N . THR A 1 103 ? 3.089 0.382 -11.217 1.00 96.88 103 THR A N 1
ATOM 820 C CA . THR A 1 103 ? 2.357 0.778 -10.010 1.00 96.88 103 THR A CA 1
ATOM 821 C C . THR A 1 103 ? 0.917 0.296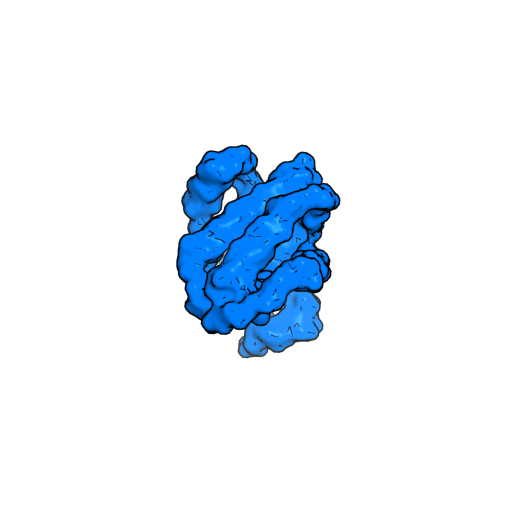 -10.040 1.00 96.88 103 THR A C 1
ATOM 823 O O . THR A 1 103 ? 0.470 -0.286 -9.058 1.00 96.88 103 THR A O 1
ATOM 826 N N . LEU A 1 104 ? 0.187 0.482 -11.145 1.00 95.88 104 LEU A N 1
ATOM 827 C CA . LEU A 1 104 ? -1.194 -0.015 -11.259 1.00 95.88 104 LEU A CA 1
ATOM 828 C C . LEU A 1 104 ? -1.262 -1.534 -11.052 1.00 95.88 104 LEU A C 1
ATOM 830 O O . LEU A 1 104 ? -2.104 -2.031 -10.305 1.00 95.88 104 LEU A O 1
ATOM 834 N N . ASP A 1 105 ? -0.314 -2.246 -11.651 1.00 93.88 105 ASP A N 1
ATOM 835 C CA . ASP A 1 105 ? -0.111 -3.680 -11.490 1.00 93.88 105 ASP A CA 1
ATOM 836 C C . ASP A 1 105 ? 0.216 -4.090 -10.042 1.00 93.88 105 ASP A C 1
ATOM 838 O O . ASP A 1 105 ? -0.182 -5.169 -9.588 1.00 93.88 105 ASP A O 1
ATOM 842 N N . ALA A 1 106 ? 0.977 -3.263 -9.317 1.00 94.38 106 ALA A N 1
ATOM 843 C CA . ALA A 1 106 ? 1.288 -3.477 -7.907 1.00 94.38 106 ALA A CA 1
ATOM 844 C C . ALA A 1 106 ? 0.043 -3.303 -7.040 1.00 94.38 106 ALA A C 1
ATOM 846 O O . ALA A 1 106 ? -0.209 -4.127 -6.159 1.00 94.38 106 ALA A O 1
ATOM 847 N N . LEU A 1 107 ? -0.749 -2.262 -7.315 1.00 95.06 107 LEU A N 1
ATOM 848 C CA . LEU A 1 107 ? -1.968 -1.978 -6.571 1.00 95.06 107 LEU A CA 1
ATOM 849 C C . LEU A 1 107 ? -2.961 -3.141 -6.674 1.00 95.06 107 LEU A C 1
ATOM 851 O O . LEU A 1 107 ? -3.426 -3.670 -5.664 1.00 95.06 107 LEU A O 1
ATOM 855 N N . GLU A 1 108 ? -3.192 -3.633 -7.889 1.00 91.31 108 GLU A N 1
ATOM 856 C CA . GLU A 1 108 ? -4.049 -4.798 -8.097 1.00 91.31 108 GLU A CA 1
ATOM 857 C C . GLU A 1 108 ? -3.550 -6.011 -7.298 1.00 91.31 108 GLU A C 1
ATOM 859 O O . GLU A 1 108 ? -4.317 -6.656 -6.580 1.00 91.31 108 GLU A O 1
ATOM 864 N N . ARG A 1 109 ? -2.246 -6.306 -7.344 1.00 90.12 109 ARG A N 1
ATOM 865 C CA . ARG A 1 109 ? -1.668 -7.439 -6.607 1.00 90.12 109 ARG A CA 1
ATOM 866 C C . ARG A 1 109 ? -1.786 -7.282 -5.093 1.00 90.12 109 ARG A C 1
ATOM 868 O O . ARG A 1 109 ? -2.096 -8.261 -4.416 1.00 90.12 109 ARG A O 1
ATOM 875 N N . TYR A 1 110 ? -1.581 -6.087 -4.546 1.00 92.38 110 TYR A N 1
ATOM 876 C CA . TYR A 1 110 ? -1.742 -5.837 -3.111 1.00 92.38 110 TYR A CA 1
ATOM 877 C C . TYR A 1 110 ? -3.201 -5.974 -2.661 1.00 92.38 110 TYR A C 1
ATOM 879 O O . TYR A 1 110 ? -3.456 -6.585 -1.617 1.00 92.38 110 TYR A O 1
ATOM 887 N N . ARG A 1 111 ? -4.169 -5.520 -3.472 1.00 90.31 111 ARG A N 1
ATOM 888 C CA . ARG A 1 111 ? -5.592 -5.809 -3.231 1.00 90.31 111 ARG A CA 1
ATOM 889 C C . ARG A 1 111 ? -5.853 -7.310 -3.227 1.00 90.31 111 ARG A C 1
ATOM 891 O O . ARG A 1 111 ? -6.498 -7.820 -2.315 1.00 90.31 111 ARG A O 1
ATOM 898 N N . LEU A 1 112 ? -5.336 -8.040 -4.215 1.00 85.81 112 LEU A N 1
ATOM 899 C CA . LEU A 1 112 ? -5.522 -9.491 -4.314 1.00 85.81 112 LEU A CA 1
ATOM 900 C C . LEU A 1 112 ? -4.907 -10.227 -3.114 1.00 85.81 112 LEU A C 1
ATOM 902 O O . LEU A 1 112 ? -5.462 -11.223 -2.655 1.00 85.81 112 LEU A O 1
ATOM 906 N N . LEU A 1 113 ? -3.816 -9.716 -2.539 1.00 85.81 113 LEU A N 1
ATOM 907 C CA . LEU A 1 113 ? -3.261 -10.204 -1.271 1.00 85.81 113 LEU A CA 1
ATOM 908 C C . LEU A 1 113 ? -4.137 -9.886 -0.050 1.00 85.81 113 LEU A C 1
ATOM 910 O O . LEU A 1 113 ? -3.855 -10.392 1.040 1.00 85.81 113 LEU A O 1
ATOM 914 N N . GLY A 1 114 ? -5.174 -9.069 -0.207 1.00 86.19 114 GLY A N 1
ATOM 915 C CA . GLY A 1 114 ? -6.061 -8.623 0.857 1.00 86.19 114 GLY A CA 1
ATOM 916 C C . GLY A 1 114 ? -5.426 -7.560 1.744 1.00 86.19 114 GLY A C 1
ATOM 917 O O . GLY A 1 114 ? -5.720 -7.521 2.930 1.00 86.19 114 GLY A O 1
ATOM 918 N N . TRP A 1 115 ? -4.500 -6.744 1.232 1.00 90.94 115 TRP A N 1
ATOM 919 C CA . TRP A 1 115 ? -3.976 -5.624 2.024 1.00 90.94 115 TRP A CA 1
ATOM 920 C C . TRP A 1 115 ? -5.028 -4.533 2.199 1.00 90.94 115 TRP A C 1
ATOM 922 O O . TRP A 1 115 ? -5.060 -3.879 3.233 1.00 90.94 115 TRP A O 1
ATOM 932 N N . TYR A 1 116 ? -5.909 -4.383 1.216 1.00 91.25 116 TYR A N 1
ATOM 933 C CA . TYR A 1 116 ? -6.998 -3.421 1.226 1.00 91.25 116 TYR A CA 1
ATOM 934 C C . TYR A 1 116 ? -8.160 -3.882 0.347 1.00 91.25 116 TYR A C 1
ATOM 936 O O . TYR A 1 116 ? -8.062 -4.886 -0.367 1.00 91.25 116 TYR A O 1
ATOM 944 N N . THR A 1 117 ? -9.276 -3.161 0.435 1.00 90.44 117 THR A N 1
ATOM 945 C CA . THR A 1 117 ? -10.516 -3.454 -0.295 1.00 90.44 117 THR A CA 1
ATOM 946 C C . THR A 1 117 ? -10.457 -3.002 -1.758 1.00 90.44 117 THR A C 1
ATOM 948 O O . THR A 1 117 ? -9.594 -2.233 -2.173 1.00 90.44 117 THR A O 1
ATOM 951 N N . GLU A 1 118 ? -11.403 -3.466 -2.575 1.00 88.25 118 GLU A N 1
ATOM 952 C CA . GLU A 1 118 ? -11.539 -2.997 -3.962 1.00 88.25 118 GLU A CA 1
ATOM 953 C C . GLU A 1 118 ? -11.880 -1.505 -4.058 1.00 88.25 118 GLU A C 1
ATOM 955 O O . GLU A 1 118 ? -11.389 -0.827 -4.959 1.00 88.25 118 GLU A O 1
ATOM 960 N N . ALA A 1 119 ? -12.648 -0.981 -3.098 1.00 89.81 119 ALA A N 1
ATOM 961 C CA . ALA A 1 119 ? -12.942 0.446 -3.011 1.00 89.81 119 ALA A CA 1
ATOM 962 C C . ALA A 1 119 ? -11.650 1.266 -2.861 1.00 89.81 119 ALA A C 1
ATOM 964 O O . ALA A 1 119 ? -11.404 2.170 -3.655 1.00 89.81 119 ALA A O 1
ATOM 965 N N . VAL A 1 120 ? -10.771 0.859 -1.938 1.00 94.00 120 VAL A N 1
ATOM 966 C CA . VAL A 1 120 ? -9.463 1.498 -1.746 1.00 94.00 120 VAL A CA 1
ATOM 967 C C . VAL A 1 120 ? -8.600 1.406 -3.005 1.00 94.00 120 VAL A C 1
ATOM 969 O O . VAL A 1 120 ? -7.980 2.395 -3.383 1.00 94.00 120 VAL A O 1
ATOM 972 N N . GLU A 1 121 ? -8.575 0.265 -3.708 1.00 94.19 121 GLU A N 1
ATOM 973 C CA . GLU A 1 121 ? -7.836 0.168 -4.978 1.00 94.19 121 GLU A CA 1
ATOM 974 C C . GLU A 1 121 ? -8.356 1.172 -6.017 1.00 94.19 121 GLU A C 1
ATOM 976 O O . GLU A 1 121 ? -7.568 1.850 -6.681 1.00 94.19 121 GLU A O 1
ATOM 981 N N . SER A 1 122 ? -9.680 1.274 -6.159 1.00 93.31 122 SER A N 1
ATOM 982 C CA . SER A 1 122 ? -10.317 2.208 -7.088 1.00 93.31 122 SER A CA 1
ATOM 983 C C . SER A 1 122 ? -9.934 3.654 -6.771 1.00 93.31 122 SER A C 1
ATOM 985 O O . SER A 1 122 ? -9.572 4.407 -7.679 1.00 93.31 122 SER A O 1
ATOM 987 N N . ASP A 1 123 ? -9.945 4.032 -5.494 1.00 94.25 123 ASP A N 1
ATOM 988 C CA . ASP A 1 123 ? -9.569 5.379 -5.072 1.00 94.25 123 ASP A CA 1
ATOM 989 C C . ASP A 1 123 ? -8.080 5.651 -5.333 1.00 94.25 123 ASP A C 1
ATOM 991 O O . ASP A 1 123 ? -7.734 6.677 -5.924 1.00 94.25 123 ASP A O 1
ATOM 995 N N . LEU A 1 124 ? -7.190 4.701 -5.014 1.00 95.25 124 LEU A N 1
ATOM 996 C CA . LEU A 1 124 ? -5.752 4.791 -5.314 1.00 95.25 124 LEU A CA 1
ATOM 997 C C . LEU A 1 124 ? -5.484 4.958 -6.819 1.00 95.25 124 LEU A C 1
ATOM 999 O O . LEU A 1 124 ? -4.647 5.771 -7.221 1.00 95.25 124 LEU A O 1
ATOM 1003 N N . ARG A 1 125 ? -6.226 4.246 -7.676 1.00 94.81 125 ARG A N 1
ATOM 1004 C CA . ARG A 1 125 ? -6.174 4.434 -9.137 1.00 94.81 125 ARG A CA 1
ATOM 1005 C C . ARG A 1 125 ? -6.659 5.825 -9.556 1.00 94.81 125 ARG A C 1
ATOM 1007 O O . ARG A 1 125 ? -6.135 6.384 -10.518 1.00 94.81 125 ARG A O 1
ATOM 1014 N N . GLY A 1 126 ? -7.615 6.405 -8.833 1.00 93.44 126 GLY A N 1
ATOM 1015 C CA . GLY A 1 126 ? -8.012 7.805 -8.987 1.00 93.44 126 GLY A CA 1
ATOM 1016 C C . GLY A 1 126 ? -6.854 8.767 -8.705 1.00 93.44 126 GLY A C 1
ATOM 1017 O O . GLY A 1 126 ? -6.569 9.641 -9.526 1.00 93.44 126 GLY A O 1
ATOM 1018 N N . TYR A 1 127 ? -6.123 8.562 -7.606 1.00 92.06 127 TYR A N 1
ATOM 1019 C CA . TYR A 1 127 ? -4.931 9.356 -7.273 1.00 92.06 127 TYR A CA 1
ATOM 1020 C C . TYR A 1 127 ? -3.812 9.220 -8.313 1.00 92.06 127 TYR A C 1
ATOM 1022 O O . TYR A 1 127 ? -3.144 10.209 -8.624 1.00 92.06 127 TYR A O 1
ATOM 1030 N N . MET A 1 128 ? -3.652 8.044 -8.929 1.00 94.19 128 MET A N 1
ATOM 1031 C CA . MET A 1 128 ? -2.703 7.840 -10.031 1.00 94.19 128 MET A CA 1
ATOM 1032 C C . MET A 1 128 ? -2.959 8.760 -11.233 1.00 94.19 128 MET A C 1
ATOM 1034 O O . MET A 1 128 ? -2.049 8.982 -12.023 1.00 94.19 128 MET A O 1
ATOM 1038 N N . LEU A 1 129 ? -4.149 9.344 -11.409 1.00 91.56 129 LEU A N 1
ATOM 1039 C CA . LEU A 1 129 ? -4.379 10.325 -12.482 1.00 91.56 129 LEU A CA 1
ATOM 1040 C C . LEU A 1 129 ? -3.589 11.628 -12.280 1.00 91.56 129 LEU A C 1
ATOM 1042 O O . LEU A 1 129 ? -3.297 12.315 -13.258 1.00 91.56 129 LEU A O 1
ATOM 1046 N N . ALA A 1 130 ? -3.251 11.962 -11.033 1.00 89.81 130 ALA A N 1
ATOM 1047 C CA . ALA A 1 130 ? -2.458 13.137 -10.682 1.00 89.81 130 ALA A CA 1
ATOM 1048 C C . ALA A 1 130 ? -0.945 12.853 -10.634 1.00 89.81 130 ALA A C 1
ATOM 1050 O O . ALA A 1 130 ? -0.151 13.794 -10.619 1.00 89.81 130 ALA A O 1
ATOM 1051 N N . VAL A 1 131 ? -0.546 11.579 -10.615 1.00 90.19 131 VAL A N 1
ATOM 1052 C CA . VAL A 1 131 ? 0.860 11.158 -10.596 1.00 90.19 131 VAL A CA 1
ATOM 1053 C C . VAL A 1 131 ? 1.466 11.300 -11.992 1.00 90.19 131 VAL A C 1
ATOM 1055 O O . VAL A 1 131 ? 0.838 10.988 -13.008 1.00 90.19 131 VAL A O 1
ATOM 1058 N N . GLU A 1 132 ? 2.711 11.770 -12.052 1.00 89.62 132 GLU A N 1
ATOM 1059 C CA . GLU A 1 132 ? 3.464 11.863 -13.301 1.00 89.62 132 GLU A CA 1
ATOM 1060 C C . GLU A 1 132 ? 3.602 10.480 -13.957 1.00 89.62 132 GLU A C 1
ATOM 1062 O O . GLU A 1 132 ? 4.084 9.526 -13.345 1.00 89.62 132 GLU A O 1
ATOM 1067 N N . ARG A 1 133 ? 3.216 10.369 -15.233 1.00 91.38 133 ARG A N 1
ATOM 1068 C CA . ARG A 1 133 ? 3.405 9.132 -15.996 1.00 91.38 133 ARG A CA 1
ATOM 1069 C C . ARG A 1 133 ? 4.882 8.924 -16.304 1.00 91.38 133 ARG A C 1
ATOM 1071 O O . ARG A 1 133 ? 5.455 9.655 -17.109 1.00 91.38 133 ARG A O 1
ATOM 1078 N N . ARG A 1 134 ? 5.4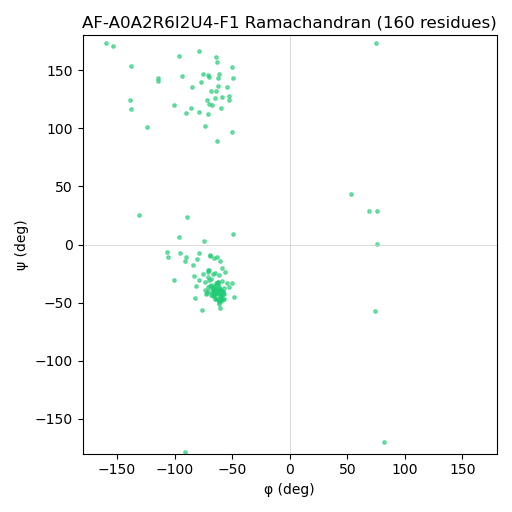65 7.890 -15.702 1.00 90.75 134 ARG A N 1
ATOM 1079 C CA . ARG A 1 134 ? 6.845 7.450 -15.933 1.00 90.75 134 ARG A CA 1
ATOM 1080 C C . ARG A 1 134 ? 6.862 6.069 -16.576 1.00 90.75 134 ARG A C 1
ATOM 1082 O O . ARG A 1 134 ? 6.054 5.210 -16.224 1.00 90.75 134 ARG A O 1
ATOM 1089 N N . GLU A 1 135 ? 7.780 5.862 -17.512 1.00 92.94 135 GLU A N 1
ATOM 1090 C CA . GLU A 1 135 ? 8.105 4.521 -18.002 1.00 92.94 135 GLU A CA 1
ATOM 1091 C C . GLU A 1 135 ? 8.951 3.792 -16.952 1.00 92.94 135 GLU A C 1
ATOM 1093 O O . GLU A 1 135 ? 9.732 4.419 -16.239 1.00 92.94 135 GLU A O 1
ATOM 1098 N N . GLY A 1 136 ? 8.794 2.475 -16.849 1.00 90.69 136 GLY A N 1
ATOM 1099 C CA . GLY A 1 136 ? 9.538 1.650 -15.903 1.00 90.69 136 GLY A CA 1
ATOM 1100 C C . GLY A 1 136 ? 9.547 0.188 -16.327 1.00 90.69 136 GLY A C 1
ATOM 1101 O O . GLY A 1 136 ? 8.868 -0.198 -17.281 1.00 90.69 136 GLY A O 1
ATOM 1102 N N . GLU A 1 137 ? 10.317 -0.629 -15.613 1.00 90.25 137 GLU A N 1
ATOM 1103 C CA . GLU A 1 137 ? 10.458 -2.066 -15.895 1.00 90.25 137 GLU A CA 1
ATOM 1104 C C . GLU A 1 137 ? 9.222 -2.888 -15.465 1.00 90.25 137 GLU A C 1
ATOM 1106 O O . GLU A 1 137 ? 9.177 -4.108 -15.635 1.00 90.25 137 GLU A O 1
ATOM 1111 N N . GLY A 1 138 ? 8.182 -2.216 -14.960 1.00 91.50 138 GLY A N 1
ATOM 1112 C CA . GLY A 1 138 ? 6.932 -2.816 -14.523 1.00 91.50 138 GLY A CA 1
ATOM 1113 C C . GLY A 1 138 ? 7.025 -3.387 -13.111 1.00 91.50 138 GLY A C 1
ATOM 1114 O O . GLY A 1 138 ? 8.001 -3.192 -12.392 1.00 91.50 138 GLY A O 1
ATOM 1115 N N . PHE A 1 139 ? 5.995 -4.132 -12.706 1.00 89.38 139 PHE A N 1
ATOM 1116 C CA . PHE A 1 139 ? 5.892 -4.694 -11.355 1.00 89.38 139 PHE A CA 1
ATOM 1117 C C . PHE A 1 139 ? 7.106 -5.534 -10.931 1.00 89.38 139 PHE A C 1
ATOM 1119 O O . PHE A 1 139 ? 7.469 -5.541 -9.760 1.00 89.38 139 PHE A O 1
ATOM 1126 N N . GLY A 1 140 ? 7.744 -6.233 -11.875 1.00 88.12 140 GLY A N 1
ATOM 1127 C CA . GLY A 1 140 ? 8.910 -7.077 -11.599 1.00 88.12 140 GLY A CA 1
ATOM 1128 C C . GLY A 1 140 ? 10.160 -6.316 -11.144 1.00 88.12 140 GLY A C 1
ATOM 1129 O O . GLY A 1 140 ? 11.096 -6.959 -10.679 1.00 88.12 140 GLY A O 1
ATOM 1130 N N . ALA A 1 141 ? 10.171 -4.985 -11.270 1.00 91.19 141 ALA A N 1
ATOM 1131 C CA . ALA A 1 141 ? 11.221 -4.122 -10.739 1.00 91.19 141 ALA A CA 1
ATOM 1132 C C . ALA A 1 141 ? 11.190 -4.033 -9.207 1.00 91.19 141 ALA A C 1
ATOM 1134 O O . ALA A 1 141 ? 12.231 -3.826 -8.591 1.00 91.19 141 ALA A O 1
ATOM 1135 N N . LEU A 1 142 ? 10.005 -4.200 -8.604 1.00 91.00 142 LEU A N 1
ATOM 1136 C CA . LEU A 1 142 ? 9.815 -4.083 -7.163 1.00 91.00 142 LEU A CA 1
ATOM 1137 C C . LEU A 1 142 ? 10.441 -5.275 -6.451 1.00 91.00 142 LEU A C 1
ATOM 1139 O O . LEU A 1 142 ? 10.104 -6.437 -6.705 1.00 91.00 142 LEU A O 1
ATOM 1143 N N . ASP A 1 143 ? 11.337 -4.977 -5.524 1.00 89.38 143 ASP A N 1
ATOM 1144 C CA . ASP A 1 143 ? 11.972 -5.968 -4.689 1.00 89.38 143 ASP A CA 1
ATOM 1145 C C . ASP A 1 143 ? 11.189 -6.205 -3.384 1.00 89.38 143 ASP A C 1
ATOM 1147 O O . ASP A 1 143 ? 10.120 -5.652 -3.096 1.00 89.38 143 ASP A O 1
ATOM 1151 N N . ARG A 1 144 ? 11.726 -7.094 -2.545 1.00 87.62 144 ARG A N 1
ATOM 1152 C CA . ARG A 1 144 ? 11.111 -7.423 -1.256 1.00 87.62 144 ARG A CA 1
ATOM 1153 C C . ARG A 1 144 ? 10.992 -6.206 -0.333 1.00 87.62 144 ARG A C 1
ATOM 1155 O O . ARG A 1 144 ? 10.030 -6.120 0.430 1.00 87.62 144 ARG A O 1
ATOM 1162 N N . THR A 1 145 ? 11.995 -5.340 -0.328 1.00 88.56 145 THR A N 1
ATOM 1163 C CA . THR A 1 145 ? 12.029 -4.115 0.472 1.00 88.56 145 THR A CA 1
ATOM 1164 C C . THR A 1 145 ? 10.911 -3.186 0.031 1.00 88.56 145 THR A C 1
ATOM 1166 O O . THR A 1 145 ? 10.191 -2.682 0.892 1.00 88.56 145 THR A O 1
ATOM 1169 N N . ASP A 1 146 ? 10.693 -3.053 -1.277 1.00 92.81 146 ASP A N 1
ATOM 1170 C CA . ASP A 1 146 ? 9.652 -2.184 -1.824 1.00 92.81 146 ASP A CA 1
ATOM 1171 C C . ASP A 1 146 ? 8.243 -2.644 -1.437 1.00 92.81 146 ASP A C 1
ATOM 1173 O O . ASP A 1 146 ? 7.375 -1.843 -1.067 1.00 92.81 146 ASP A O 1
ATOM 1177 N N . HIS A 1 147 ? 8.019 -3.960 -1.424 1.00 92.00 147 HIS A N 1
ATOM 1178 C CA . HIS A 1 147 ? 6.771 -4.533 -0.925 1.00 92.00 147 HIS A CA 1
ATOM 1179 C C . HIS A 1 147 ? 6.584 -4.292 0.582 1.00 92.00 147 HIS A C 1
ATOM 1181 O O . HIS A 1 147 ? 5.491 -3.935 1.020 1.00 92.00 147 HIS A O 1
ATOM 1187 N N . LEU A 1 148 ? 7.631 -4.452 1.401 1.00 89.00 148 LEU A N 1
ATOM 1188 C CA . LEU A 1 148 ? 7.543 -4.185 2.845 1.00 89.00 148 LEU A CA 1
ATOM 1189 C C . LEU A 1 148 ? 7.297 -2.702 3.138 1.00 89.00 148 LEU A C 1
ATOM 1191 O O . LEU A 1 148 ? 6.522 -2.384 4.041 1.00 89.00 148 LEU A O 1
ATOM 1195 N N . LEU A 1 149 ? 7.926 -1.808 2.373 1.00 90.81 149 LEU A N 1
ATOM 1196 C CA . LEU A 1 149 ? 7.705 -0.372 2.481 1.00 90.81 149 LEU A CA 1
ATOM 1197 C C . LEU A 1 149 ? 6.274 -0.011 2.074 1.00 90.81 149 LEU A C 1
ATOM 1199 O O . LEU A 1 149 ? 5.602 0.724 2.792 1.00 90.81 149 LEU A O 1
ATOM 1203 N N . SER A 1 150 ? 5.764 -0.604 0.992 1.00 93.56 150 SER A N 1
ATOM 1204 C CA . SER A 1 150 ? 4.364 -0.446 0.583 1.00 93.56 150 SER A CA 1
ATOM 1205 C C . SER A 1 150 ? 3.390 -0.894 1.674 1.00 93.56 150 SER A C 1
ATOM 1207 O O . SER A 1 150 ? 2.409 -0.207 1.945 1.00 93.56 150 SER A O 1
ATOM 1209 N N . LEU A 1 151 ? 3.674 -2.005 2.360 1.00 91.25 151 LEU A N 1
ATOM 1210 C CA . LEU A 1 151 ? 2.843 -2.440 3.481 1.00 91.25 151 LEU A CA 1
ATOM 1211 C C . LEU A 1 151 ? 2.900 -1.464 4.664 1.00 91.25 151 LEU A C 1
ATOM 1213 O O . LEU A 1 151 ? 1.891 -1.259 5.332 1.00 91.25 151 LEU A O 1
ATOM 1217 N N . ALA A 1 152 ? 4.057 -0.853 4.927 1.00 89.00 152 ALA A N 1
ATOM 1218 C CA . ALA A 1 152 ? 4.178 0.171 5.962 1.00 89.00 152 ALA A CA 1
ATOM 1219 C C . ALA A 1 152 ? 3.350 1.423 5.628 1.00 89.00 152 ALA A C 1
ATOM 1221 O O . ALA A 1 152 ? 2.712 1.975 6.523 1.00 89.00 152 ALA A O 1
ATOM 1222 N N . TYR A 1 153 ? 3.305 1.834 4.355 1.00 92.25 153 TYR A N 1
ATOM 1223 C CA . TYR A 1 153 ? 2.406 2.896 3.893 1.00 92.25 153 TYR A CA 1
ATOM 1224 C C . TYR A 1 153 ? 0.936 2.535 4.129 1.00 92.25 153 TYR A C 1
ATOM 1226 O O . TYR A 1 153 ? 0.211 3.334 4.714 1.00 92.25 153 TYR A O 1
ATOM 1234 N N . VAL A 1 154 ? 0.514 1.321 3.761 1.00 91.38 154 VAL A N 1
ATOM 1235 C CA . VAL A 1 154 ? -0.858 0.839 4.013 1.00 91.38 154 VAL A CA 1
ATOM 1236 C C . VAL A 1 154 ? -1.194 0.869 5.505 1.00 91.38 154 VAL A C 1
ATOM 1238 O O . VAL A 1 154 ? -2.233 1.396 5.884 1.00 91.38 154 VAL A O 1
ATOM 1241 N N . ALA A 1 155 ? -0.300 0.367 6.359 1.00 88.56 155 ALA A N 1
ATOM 1242 C CA . ALA A 1 155 ? -0.500 0.376 7.806 1.00 88.56 155 ALA A CA 1
ATOM 1243 C C . ALA A 1 155 ? -0.624 1.802 8.367 1.00 88.56 155 ALA A C 1
ATOM 1245 O O . ALA A 1 155 ? -1.428 2.057 9.259 1.00 88.56 155 ALA A O 1
ATOM 1246 N N . ARG A 1 156 ? 0.171 2.743 7.840 1.00 87.62 156 ARG A N 1
ATOM 1247 C CA . ARG A 1 156 ? 0.118 4.154 8.232 1.00 87.62 156 ARG A CA 1
ATOM 1248 C C . ARG A 1 156 ? -1.206 4.800 7.838 1.00 87.62 156 ARG A C 1
ATOM 1250 O O . ARG A 1 156 ? -1.774 5.515 8.653 1.00 87.62 156 ARG A O 1
ATOM 1257 N N . LEU A 1 157 ? -1.682 4.540 6.621 1.00 89.62 157 LEU A N 1
ATOM 1258 C CA . LEU A 1 157 ? -2.979 5.025 6.148 1.00 89.62 157 LEU A CA 1
ATOM 1259 C C . LEU A 1 157 ? -4.122 4.452 6.994 1.00 89.62 157 LEU A C 1
ATOM 1261 O O . LEU A 1 157 ? -5.026 5.188 7.364 1.00 89.62 157 LEU A O 1
ATOM 1265 N N . ALA A 1 158 ? -4.037 3.175 7.371 1.00 87.12 158 ALA A N 1
ATOM 1266 C CA . ALA A 1 158 ? -5.039 2.524 8.215 1.00 87.12 158 ALA A CA 1
ATOM 1267 C C . ALA A 1 158 ? -5.094 3.124 9.624 1.00 87.12 158 ALA A C 1
ATOM 1269 O O . ALA A 1 158 ? -6.165 3.303 10.190 1.00 87.12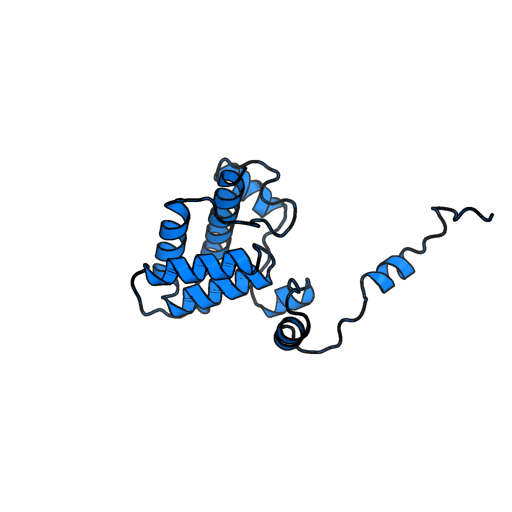 158 ALA A O 1
ATOM 1270 N N . ALA A 1 159 ? -3.936 3.477 10.184 1.00 83.50 159 ALA A N 1
ATOM 1271 C CA . ALA A 1 159 ? -3.868 4.154 11.473 1.00 83.50 159 ALA A CA 1
ATOM 1272 C C . ALA A 1 159 ? -4.356 5.613 11.420 1.00 83.50 159 ALA A C 1
ATOM 1274 O O . ALA A 1 159 ? -4.699 6.161 12.460 1.00 83.50 159 ALA A O 1
ATOM 1275 N N . ALA A 1 160 ? -4.357 6.249 10.245 1.00 82.00 160 ALA A N 1
ATOM 1276 C CA . ALA A 1 160 ? -4.840 7.619 10.069 1.00 82.00 160 ALA A CA 1
ATOM 1277 C C . ALA A 1 160 ? -6.367 7.709 9.881 1.00 82.00 160 ALA A C 1
ATOM 1279 O O . ALA A 1 160 ? -6.927 8.788 10.056 1.00 82.00 160 ALA A O 1
ATOM 1280 N N . ASP A 1 161 ? -7.023 6.599 9.534 1.00 64.56 161 ASP A N 1
ATOM 1281 C CA . ASP A 1 161 ? -8.486 6.478 9.427 1.00 64.56 161 ASP A CA 1
ATOM 1282 C C . ASP A 1 161 ? -9.178 6.276 10.798 1.00 64.56 161 ASP A C 1
ATOM 1284 O O . ASP A 1 161 ? -10.396 6.402 10.902 1.00 64.56 161 ASP A O 1
ATOM 1288 N N . ASN A 1 162 ? -8.407 5.988 11.858 1.00 53.91 162 ASN A N 1
ATOM 1289 C CA . ASN A 1 162 ? -8.898 5.664 13.208 1.00 53.91 162 ASN A CA 1
ATOM 1290 C C . ASN A 1 162 ? -8.836 6.846 14.194 1.00 53.91 162 ASN A C 1
ATOM 1292 O O . ASN A 1 162 ? -7.842 7.608 14.167 1.00 53.91 162 ASN A O 1
#